Protein AF-A0A967TLG8-F1 (afdb_monomer)

Nearest PDB structures (foldseek):
  5bt9-assembly3_C  TM=8.443E-01  e=5.517E-02  Brucella canis ATCC 23365
  5tgd-assembly1_B  TM=8.489E-01  e=8.936E-02  Brucella suis 92/29
  7nm8-assembly1_AAA  TM=8.509E-01  e=2.042E-01  Streptomyces albus
  6gck-assembly1_C  TM=8.333E-01  e=3.088E-01  Trypanosoma brucei brucei
  3un1-assembly1_A  TM=8.364E-01  e=4.668E-01  Sinorhizobium meliloti

Mean predicted aligned error: 3.2 Å

Structure (mmCIF, N/CA/C/O backbone):
data_AF-A0A967TLG8-F1
#
_entry.id   AF-A0A967TLG8-F1
#
loop_
_atom_site.group_PDB
_atom_site.id
_atom_site.type_symbol
_atom_site.label_atom_id
_atom_site.label_alt_id
_atom_site.label_comp_id
_atom_site.label_asym_id
_atom_site.label_entity_id
_atom_site.label_seq_id
_atom_site.pdbx_PDB_ins_code
_atom_site.Cartn_x
_atom_site.Cartn_y
_atom_site.Cartn_z
_atom_site.occupancy
_atom_site.B_iso_or_equiv
_atom_site.auth_seq_id
_atom_site.auth_comp_id
_atom_site.auth_asym_id
_atom_site.auth_atom_id
_atom_site.pdbx_PDB_model_num
ATOM 1 N N . CYS A 1 1 ? 2.361 10.052 -1.720 1.00 84.31 1 CYS A N 1
ATOM 2 C CA . CYS A 1 1 ? 1.093 10.815 -1.828 1.00 84.31 1 CYS A CA 1
ATOM 3 C C . CYS A 1 1 ? 0.406 10.924 -0.466 1.00 84.31 1 CYS A C 1
ATOM 5 O O . CYS A 1 1 ? 0.373 9.930 0.255 1.00 84.31 1 CYS A O 1
ATOM 7 N N . ILE A 1 2 ? -0.172 12.089 -0.139 1.00 95.88 2 ILE A N 1
ATOM 8 C CA . ILE A 1 2 ? -0.864 12.361 1.142 1.00 95.88 2 ILE A CA 1
ATOM 9 C C . ILE A 1 2 ? -2.019 11.378 1.386 1.00 95.88 2 ILE A C 1
ATOM 11 O O . ILE A 1 2 ? -2.147 10.828 2.476 1.00 95.88 2 ILE A O 1
ATOM 15 N N . SER A 1 3 ? -2.813 11.082 0.353 1.00 98.00 3 SER A N 1
ATOM 16 C CA . SER A 1 3 ? -3.979 10.194 0.463 1.00 98.00 3 SER A CA 1
ATOM 17 C C . SER A 1 3 ? -3.635 8.793 0.986 1.00 98.00 3 SER A C 1
ATOM 19 O O . SER A 1 3 ? -4.312 8.280 1.874 1.00 98.00 3 SER A O 1
ATOM 21 N N . LYS A 1 4 ? -2.553 8.173 0.498 1.00 96.88 4 LYS A N 1
ATOM 22 C CA . LYS A 1 4 ? -2.133 6.826 0.929 1.00 96.88 4 LYS A CA 1
ATOM 23 C C . LYS A 1 4 ? -1.526 6.815 2.335 1.00 96.88 4 LYS A C 1
ATOM 25 O O . LYS A 1 4 ? -1.768 5.869 3.078 1.00 96.88 4 LYS A O 1
ATOM 30 N N . ALA A 1 5 ? -0.825 7.878 2.736 1.00 97.88 5 ALA A N 1
ATOM 31 C CA . ALA A 1 5 ? -0.402 8.042 4.129 1.00 97.88 5 ALA A CA 1
ATOM 32 C C . ALA A 1 5 ? -1.620 8.119 5.070 1.00 97.88 5 ALA A C 1
ATOM 34 O O . ALA A 1 5 ? -1.627 7.486 6.127 1.00 97.88 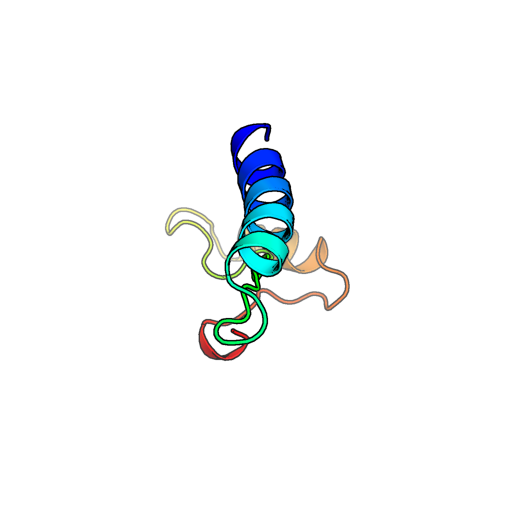5 ALA A O 1
ATOM 35 N N . GLY A 1 6 ? -2.686 8.801 4.633 1.00 98.19 6 GLY A N 1
ATOM 36 C CA . GLY A 1 6 ? -3.983 8.803 5.308 1.00 98.19 6 GLY A CA 1
ATOM 37 C C . GLY A 1 6 ? -4.565 7.398 5.479 1.00 98.19 6 GLY A C 1
ATOM 38 O O . GLY A 1 6 ? -4.959 7.042 6.584 1.00 98.19 6 GLY A O 1
ATOM 39 N N . VAL A 1 7 ? -4.549 6.558 4.437 1.00 98.31 7 VAL A N 1
ATOM 40 C CA . VAL A 1 7 ? -5.016 5.157 4.529 1.00 98.31 7 VAL A CA 1
ATOM 41 C C . VAL A 1 7 ? -4.235 4.362 5.581 1.00 98.31 7 VAL A C 1
ATOM 43 O O . VAL A 1 7 ? -4.843 3.647 6.379 1.00 98.31 7 VAL A O 1
ATOM 46 N N . VAL A 1 8 ? -2.909 4.513 5.641 1.00 98.25 8 VAL A N 1
ATOM 47 C CA . VAL A 1 8 ? -2.074 3.843 6.658 1.00 98.25 8 VAL A CA 1
ATOM 48 C C . VAL A 1 8 ? -2.435 4.314 8.069 1.00 98.25 8 VAL A C 1
ATOM 50 O O . VAL A 1 8 ? -2.591 3.492 8.975 1.00 98.25 8 VAL A O 1
ATOM 53 N N . ALA A 1 9 ? -2.604 5.624 8.265 1.00 98.50 9 ALA A N 1
ATOM 54 C CA . ALA A 1 9 ? -2.996 6.185 9.555 1.00 98.50 9 ALA A CA 1
ATOM 55 C C . ALA A 1 9 ? -4.394 5.709 9.983 1.00 98.50 9 ALA A C 1
ATOM 57 O O . ALA A 1 9 ? -4.562 5.211 11.098 1.00 98.50 9 ALA A O 1
ATOM 58 N N . MET A 1 10 ? -5.376 5.781 9.080 1.00 98.56 10 MET A N 1
ATOM 59 C CA . MET A 1 10 ? -6.743 5.318 9.327 1.00 98.56 10 MET A CA 1
ATOM 60 C C . MET A 1 10 ? -6.786 3.826 9.651 1.00 98.56 10 MET A C 1
ATOM 62 O O . MET A 1 10 ? -7.470 3.446 10.593 1.00 98.56 10 MET A O 1
ATOM 66 N N . THR A 1 11 ? -6.011 2.991 8.951 1.00 98.69 11 THR A N 1
ATOM 67 C CA . THR A 1 11 ? -5.917 1.547 9.236 1.00 98.69 11 THR A CA 1
ATOM 68 C C . THR A 1 11 ? -5.558 1.296 10.702 1.00 98.69 11 THR A C 1
ATOM 70 O O . THR A 1 11 ? -6.222 0.512 11.378 1.00 98.69 11 THR A O 1
ATOM 73 N N . ARG A 1 12 ? -4.560 2.017 11.231 1.00 98.56 12 ARG A N 1
ATOM 74 C CA . ARG A 1 12 ? -4.125 1.897 12.634 1.00 98.56 12 ARG A CA 1
ATOM 75 C C . ARG A 1 12 ? -5.174 2.412 13.622 1.00 98.56 12 ARG A C 1
ATOM 77 O O . ARG A 1 12 ? -5.406 1.775 14.647 1.00 98.56 12 ARG A O 1
ATOM 84 N N . VAL A 1 13 ? -5.802 3.552 13.329 1.00 98.75 13 VAL A N 1
ATOM 85 C CA . VAL A 1 13 ? -6.843 4.139 14.193 1.00 98.75 13 VAL A CA 1
ATOM 86 C C . VAL A 1 13 ? -8.072 3.233 14.251 1.00 98.75 13 VAL A C 1
ATOM 88 O O . VAL A 1 13 ? -8.542 2.912 15.342 1.00 98.75 13 VAL A O 1
ATOM 91 N N . LEU A 1 14 ? -8.547 2.758 13.099 1.00 98.81 14 LEU A N 1
ATOM 92 C CA . LEU A 1 14 ? -9.706 1.873 13.002 1.00 98.81 14 LEU A CA 1
ATOM 93 C C . LEU A 1 14 ? -9.443 0.513 13.656 1.00 98.81 14 LEU A C 1
ATOM 95 O O . LEU A 1 14 ? -10.320 0.007 14.352 1.00 98.81 14 LEU A O 1
ATOM 99 N N . ALA A 1 15 ? -8.235 -0.046 13.516 1.00 98.81 15 ALA A N 1
ATOM 100 C CA . ALA A 1 15 ? -7.861 -1.280 14.210 1.00 98.81 15 ALA A CA 1
ATOM 101 C C . ALA A 1 15 ? -8.018 -1.158 15.734 1.00 98.81 15 ALA A C 1
ATOM 103 O O . ALA A 1 15 ? -8.512 -2.082 16.372 1.00 98.81 15 ALA A O 1
ATOM 104 N N . ARG A 1 16 ? -7.639 -0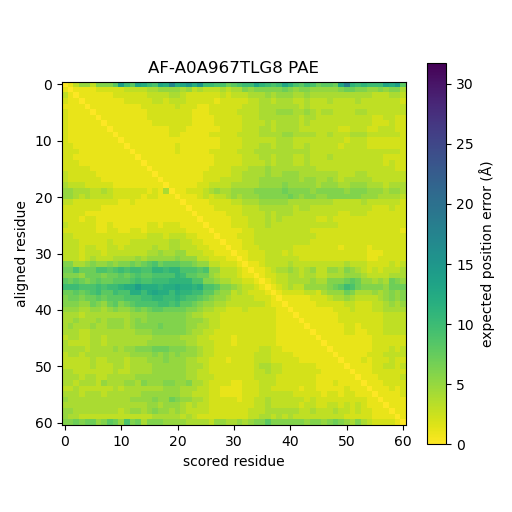.013 16.322 1.00 98.56 16 ARG A N 1
ATOM 105 C CA . ARG A 1 16 ? -7.819 0.237 17.763 1.00 98.56 16 ARG A CA 1
ATOM 106 C C . ARG A 1 16 ? -9.280 0.484 18.130 1.00 98.56 16 ARG A C 1
ATOM 108 O O . ARG A 1 16 ? -9.725 -0.003 19.160 1.00 98.56 16 ARG A O 1
ATOM 115 N N . ALA A 1 17 ? -10.007 1.234 17.304 1.00 98.69 17 ALA A N 1
ATOM 116 C CA . ALA A 1 17 ? -11.389 1.617 17.582 1.00 98.69 17 ALA A CA 1
ATOM 117 C C . ALA A 1 17 ? -12.372 0.435 17.528 1.00 98.69 17 ALA A C 1
ATOM 119 O O . ALA A 1 17 ? -13.372 0.446 18.238 1.00 98.69 17 ALA A O 1
ATOM 120 N N . LEU A 1 18 ? -12.098 -0.574 16.694 1.00 98.69 18 LEU A N 1
ATOM 121 C CA . LEU A 1 18 ? -13.002 -1.710 16.473 1.00 98.69 18 LEU A CA 1
ATOM 122 C C . LEU A 1 18 ? -12.566 -3.002 17.194 1.00 98.69 18 LEU A C 1
ATOM 124 O O . LEU A 1 18 ? -13.229 -4.041 17.090 1.00 98.69 18 LEU A O 1
ATOM 128 N N . ALA A 1 19 ? -11.456 -2.953 17.932 1.00 97.62 19 ALA A N 1
ATOM 129 C CA . ALA A 1 19 ? -10.975 -4.070 18.734 1.00 97.62 19 ALA A CA 1
ATOM 130 C C . ALA A 1 19 ? -11.916 -4.374 19.924 1.00 97.62 19 ALA A C 1
ATOM 132 O O . ALA A 1 19 ? -12.590 -3.476 20.427 1.00 97.62 19 ALA A O 1
ATOM 133 N N . PRO A 1 20 ? -11.962 -5.633 20.411 1.00 97.75 20 PRO A N 1
ATOM 134 C CA . PRO A 1 20 ? -11.249 -6.814 19.905 1.00 97.75 20 PRO A CA 1
ATOM 135 C C . PRO A 1 20 ? -11.985 -7.532 18.763 1.00 97.75 20 PRO A C 1
ATOM 137 O O . PRO A 1 20 ? -11.443 -8.457 18.165 1.00 97.75 20 PRO A O 1
ATOM 140 N N . ARG A 1 21 ? -13.231 -7.138 18.472 1.00 98.56 21 ARG A N 1
ATOM 141 C CA . ARG A 1 21 ? -14.117 -7.881 17.566 1.00 98.56 21 ARG A CA 1
ATOM 142 C C . ARG A 1 21 ? -13.671 -7.836 16.110 1.00 98.56 21 ARG A C 1
ATOM 144 O O . ARG A 1 21 ? -13.906 -8.799 15.387 1.00 98.56 21 ARG A O 1
ATOM 151 N N . ILE A 1 22 ? -13.079 -6.727 15.669 1.00 98.31 22 ILE A N 1
ATOM 152 C CA . ILE A 1 22 ? -12.706 -6.521 14.268 1.00 98.31 22 ILE A CA 1
ATOM 153 C C . ILE A 1 22 ? -11.231 -6.129 14.192 1.00 98.31 22 ILE A C 1
ATOM 155 O O . ILE A 1 22 ? -10.772 -5.224 14.885 1.00 98.31 22 ILE A O 1
ATOM 159 N N . ARG A 1 23 ? -10.493 -6.807 13.307 1.00 98.56 23 ARG A N 1
ATOM 160 C CA . ARG A 1 23 ? -9.123 -6.448 12.920 1.00 98.56 23 ARG A CA 1
ATOM 161 C C . ARG A 1 23 ? -9.164 -5.648 11.626 1.00 98.56 23 ARG A C 1
ATOM 163 O O . ARG A 1 23 ? -9.938 -5.975 10.731 1.00 98.56 23 ARG A O 1
ATOM 170 N N . VAL A 1 24 ? -8.292 -4.654 11.505 1.00 98.56 24 VAL A N 1
ATOM 171 C CA . VAL A 1 24 ? -8.166 -3.834 10.294 1.00 98.56 24 VAL A CA 1
ATOM 172 C C . VAL A 1 24 ? -6.718 -3.889 9.819 1.00 98.56 24 VAL A C 1
ATOM 174 O O . VAL A 1 24 ? -5.805 -3.622 10.595 1.00 98.56 24 VAL A O 1
ATOM 177 N N . ASN A 1 25 ? -6.517 -4.258 8.554 1.00 98.31 25 ASN A N 1
ATOM 178 C CA . ASN A 1 25 ? -5.213 -4.342 7.894 1.00 98.31 25 ASN A CA 1
ATOM 179 C C . ASN A 1 25 ? -5.285 -3.651 6.530 1.00 98.31 25 ASN A C 1
ATOM 181 O O . ASN A 1 25 ? -6.372 -3.435 5.996 1.00 98.31 25 ASN A O 1
ATOM 185 N N . ALA A 1 26 ? -4.125 -3.344 5.959 1.00 98.00 26 ALA A N 1
ATOM 186 C CA . ALA A 1 26 ? -4.010 -2.813 4.610 1.00 98.00 26 ALA A CA 1
ATOM 187 C C . ALA A 1 26 ? -2.878 -3.524 3.865 1.00 98.00 26 ALA A C 1
ATOM 189 O O . ALA A 1 26 ? -1.851 -3.848 4.461 1.00 98.00 26 ALA A O 1
ATOM 190 N N . VAL A 1 27 ? -3.066 -3.720 2.562 1.00 96.81 27 VAL A N 1
ATOM 191 C CA . VAL A 1 27 ? -2.032 -4.192 1.635 1.00 96.81 27 VAL A CA 1
ATOM 192 C C . VAL A 1 27 ? -1.569 -2.998 0.805 1.00 96.81 27 VAL A C 1
ATOM 194 O O . VAL A 1 27 ? -2.391 -2.190 0.368 1.00 96.81 27 VAL A O 1
ATOM 197 N N . ALA A 1 28 ? -0.257 -2.870 0.605 1.00 95.25 28 ALA A N 1
ATOM 198 C CA . ALA A 1 28 ? 0.349 -1.857 -0.254 1.00 95.25 28 ALA A CA 1
ATOM 199 C C . ALA A 1 28 ? 1.006 -2.547 -1.463 1.00 95.25 28 ALA A C 1
ATOM 201 O O . ALA A 1 28 ? 2.176 -2.923 -1.376 1.00 95.25 28 ALA A O 1
ATOM 202 N N . PRO A 1 29 ? 0.267 -2.756 -2.569 1.00 94.50 29 PRO A N 1
ATOM 203 C CA . PRO A 1 29 ? 0.812 -3.394 -3.759 1.00 94.50 29 PRO A CA 1
ATOM 204 C C . PRO A 1 29 ? 1.935 -2.567 -4.384 1.00 94.50 29 PRO A C 1
ATOM 206 O O . PRO A 1 29 ? 1.853 -1.337 -4.441 1.00 94.50 29 PRO A O 1
ATOM 209 N N . GLY A 1 30 ? 2.954 -3.260 -4.891 1.00 93.38 30 GLY A N 1
ATOM 210 C CA . GLY A 1 30 ? 3.901 -2.692 -5.848 1.00 93.38 30 GLY A CA 1
ATOM 211 C C . GLY A 1 30 ? 3.295 -2.598 -7.258 1.00 93.38 30 GLY A C 1
ATOM 212 O O . GLY A 1 30 ? 2.078 -2.701 -7.423 1.00 93.38 30 GLY A O 1
ATOM 213 N N . PRO A 1 31 ? 4.124 -2.427 -8.297 1.00 94.31 31 PRO A N 1
ATOM 214 C CA . PRO A 1 31 ? 3.669 -2.499 -9.683 1.00 94.31 31 PRO A CA 1
ATOM 215 C C . PRO A 1 31 ? 3.113 -3.897 -10.007 1.00 94.31 31 PRO A C 1
ATOM 217 O O . PRO A 1 31 ? 3.840 -4.884 -9.912 1.00 94.31 31 PRO A O 1
ATOM 220 N N . VAL A 1 32 ? 1.829 -3.982 -10.373 1.00 94.31 32 VAL A N 1
ATOM 221 C CA . VAL A 1 32 ? 1.132 -5.243 -10.710 1.00 94.31 32 VAL A CA 1
ATO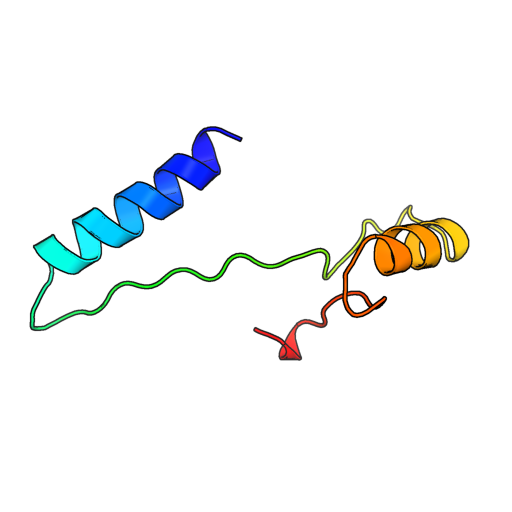M 222 C C . VAL A 1 32 ? 0.630 -5.195 -12.151 1.00 94.31 32 VAL A C 1
ATOM 224 O O . VAL A 1 32 ? 1.126 -5.915 -13.010 1.00 94.31 32 VAL A O 1
ATOM 227 N N . LEU A 1 33 ? -0.314 -4.294 -12.433 1.00 90.88 33 LEU A N 1
ATOM 228 C CA . LEU A 1 33 ? -0.882 -4.095 -13.762 1.00 90.88 33 LEU A CA 1
ATOM 229 C C . LEU A 1 33 ? -0.382 -2.757 -14.333 1.00 90.88 33 LEU A C 1
ATOM 231 O O . LEU A 1 33 ? -0.848 -1.707 -13.885 1.00 90.88 33 LEU A O 1
ATOM 235 N N . PRO A 1 34 ? 0.600 -2.766 -15.252 1.00 88.12 34 PRO A N 1
ATOM 236 C CA . PRO A 1 34 ? 1.036 -1.555 -15.935 1.00 88.12 34 PRO A CA 1
ATOM 237 C C . PRO A 1 34 ? -0.030 -1.073 -16.938 1.00 88.12 34 PRO A C 1
ATOM 239 O O . PRO A 1 34 ? -0.862 -1.881 -17.353 1.00 88.12 34 PRO A O 1
ATOM 242 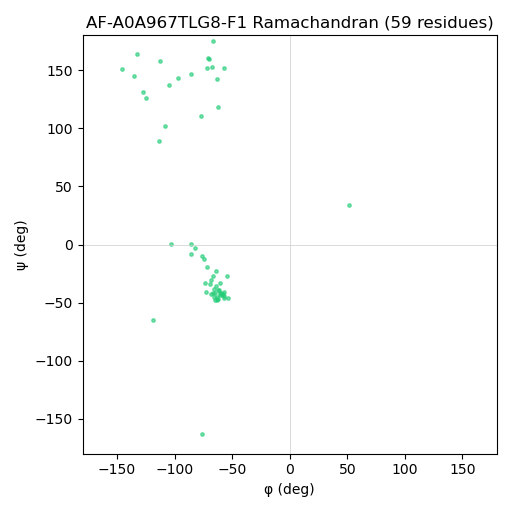N N . PRO A 1 35 ? 0.007 0.208 -17.352 1.00 90.69 35 PRO A N 1
ATOM 243 C CA . PRO A 1 35 ? -0.860 0.727 -18.411 1.00 90.69 35 PRO A CA 1
ATOM 244 C C . PRO A 1 35 ? -0.710 -0.056 -19.722 1.00 90.69 35 PRO A C 1
ATOM 246 O O . PRO A 1 35 ? 0.361 -0.604 -20.009 1.00 90.69 35 PRO A O 1
ATOM 249 N N . ASP A 1 36 ? -1.769 -0.088 -20.528 1.00 89.38 36 ASP A N 1
ATOM 250 C CA . ASP A 1 36 ? -1.788 -0.830 -21.794 1.00 89.38 36 ASP A CA 1
ATOM 251 C C . ASP A 1 36 ? -0.827 -0.229 -22.829 1.00 89.38 36 ASP A C 1
ATOM 253 O O . ASP A 1 36 ? -0.280 -0.949 -23.663 1.00 89.38 36 ASP A O 1
ATOM 257 N N . GLU A 1 37 ? -0.549 1.071 -22.725 1.00 92.69 37 GLU A N 1
ATOM 258 C CA . GLU A 1 37 ? 0.380 1.805 -23.584 1.00 92.69 37 GLU A CA 1
ATOM 259 C C . GLU A 1 37 ? 1.851 1.494 -23.271 1.00 92.69 37 GLU A C 1
ATOM 261 O O . GLU A 1 37 ? 2.737 1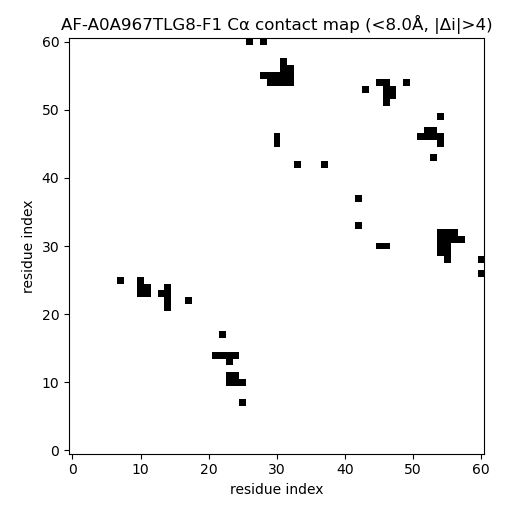.865 -24.043 1.00 92.69 37 GLU A O 1
ATOM 266 N N . LEU A 1 38 ? 2.132 0.829 -22.142 1.00 92.12 38 LEU A N 1
ATOM 267 C CA . LEU A 1 38 ? 3.490 0.456 -21.770 1.00 92.12 38 LEU A CA 1
ATOM 268 C C . LEU A 1 38 ? 3.937 -0.765 -22.578 1.00 92.12 38 LEU A C 1
ATOM 270 O O . LEU A 1 38 ? 3.458 -1.889 -22.370 1.00 92.12 38 LEU A O 1
ATOM 274 N N . ASP A 1 39 ? 4.889 -0.526 -23.475 1.00 93.50 39 ASP A N 1
ATOM 275 C CA . ASP A 1 39 ? 5.491 -1.553 -24.311 1.00 93.50 39 ASP A CA 1
ATOM 276 C C . ASP A 1 39 ? 6.323 -2.562 -23.498 1.00 93.50 39 ASP A C 1
ATOM 278 O O . ASP A 1 39 ? 6.495 -2.474 -22.277 1.00 93.50 39 ASP A O 1
ATOM 282 N N . ARG A 1 40 ? 6.830 -3.589 -24.183 1.00 91.62 40 ARG A N 1
ATOM 283 C CA . ARG A 1 40 ? 7.583 -4.664 -23.531 1.00 91.62 40 ARG A CA 1
ATOM 284 C C . ARG A 1 40 ? 8.860 -4.160 -22.854 1.00 91.62 40 ARG A C 1
ATOM 286 O O . ARG A 1 40 ? 9.154 -4.612 -21.751 1.00 91.62 40 ARG A O 1
ATOM 293 N N . ALA A 1 41 ? 9.571 -3.219 -23.473 1.00 94.94 41 ALA A N 1
ATOM 294 C CA . ALA A 1 41 ? 10.789 -2.649 -22.908 1.00 94.94 41 ALA A CA 1
ATOM 295 C C . ALA A 1 41 ? 10.490 -1.856 -21.625 1.00 94.94 41 ALA A C 1
ATOM 297 O O . ALA A 1 41 ? 11.137 -2.078 -20.603 1.00 94.94 41 ALA A O 1
ATOM 298 N N . GLY A 1 42 ? 9.447 -1.022 -21.630 1.00 95.12 42 GLY A N 1
ATOM 299 C CA . GLY A 1 42 ? 9.014 -0.272 -20.453 1.00 95.12 42 GLY A CA 1
ATOM 300 C C . GLY A 1 42 ? 8.527 -1.175 -19.318 1.00 95.12 42 GLY A C 1
ATOM 301 O O . GLY A 1 42 ? 8.789 -0.903 -18.145 1.00 95.12 42 GLY A O 1
ATOM 302 N N . ARG A 1 43 ? 7.868 -2.297 -19.637 1.00 93.62 43 ARG A N 1
ATOM 303 C CA . ARG A 1 43 ? 7.490 -3.312 -18.635 1.00 93.62 43 ARG A CA 1
ATOM 304 C C . ARG A 1 43 ? 8.710 -3.976 -17.999 1.00 93.62 43 ARG A C 1
ATOM 306 O O . ARG A 1 43 ? 8.711 -4.199 -16.789 1.00 93.62 43 ARG A O 1
ATOM 313 N N . GLU A 1 44 ? 9.728 -4.292 -18.795 1.00 94.94 44 GLU A N 1
ATOM 314 C CA . GLU A 1 44 ? 10.986 -4.878 -18.317 1.00 94.94 44 GLU A CA 1
ATOM 315 C C . GLU A 1 44 ? 11.778 -3.892 -17.451 1.00 94.94 44 GLU A C 1
ATOM 317 O O . GLU A 1 44 ? 12.268 -4.270 -16.385 1.00 94.94 44 GLU A O 1
ATOM 322 N N . GLU A 1 45 ? 11.828 -2.620 -17.846 1.00 96.06 45 GLU A N 1
ATOM 323 C CA . GLU A 1 45 ? 12.447 -1.557 -17.054 1.00 96.06 45 GLU A CA 1
ATOM 324 C C . GLU A 1 45 ? 11.724 -1.368 -15.714 1.00 96.06 45 GLU A C 1
ATOM 326 O O . GLU A 1 45 ? 12.357 -1.377 -14.655 1.00 96.06 45 GLU A O 1
ATOM 331 N N . LEU A 1 46 ? 10.388 -1.302 -15.729 1.00 95.12 46 LEU A N 1
ATOM 332 C CA . LEU A 1 46 ? 9.589 -1.203 -14.509 1.00 95.12 46 LEU A CA 1
ATOM 333 C C . LEU A 1 46 ? 9.812 -2.412 -13.593 1.00 95.12 46 LEU A C 1
ATOM 335 O O . LEU A 1 46 ? 9.997 -2.242 -12.386 1.00 95.12 46 LEU A O 1
ATOM 339 N N . ALA A 1 47 ? 9.849 -3.625 -14.151 1.00 95.88 47 ALA A N 1
ATOM 340 C CA . ALA A 1 47 ? 10.154 -4.832 -13.391 1.00 95.88 47 ALA A CA 1
ATOM 341 C C . ALA A 1 47 ? 11.545 -4.750 -12.744 1.00 95.88 47 ALA A C 1
ATOM 343 O O . ALA A 1 47 ? 11.680 -5.095 -11.567 1.00 95.88 47 ALA A O 1
ATOM 344 N N . ALA A 1 48 ? 12.548 -4.236 -13.462 1.00 97.12 48 ALA A N 1
ATOM 345 C CA . ALA A 1 48 ? 13.917 -4.084 -12.972 1.00 97.12 48 ALA A CA 1
ATOM 346 C C . ALA A 1 48 ? 14.048 -3.110 -11.785 1.00 97.12 48 ALA A C 1
ATOM 348 O O . ALA A 1 48 ? 14.984 -3.249 -10.997 1.00 97.12 48 ALA A O 1
ATOM 349 N N . THR A 1 49 ? 13.103 -2.177 -11.605 1.00 96.50 49 THR A N 1
ATOM 350 C CA . THR A 1 49 ? 13.069 -1.292 -10.420 1.00 96.50 49 THR A CA 1
ATOM 351 C C . THR A 1 49 ? 12.650 -2.009 -9.132 1.00 96.50 49 THR A C 1
ATOM 353 O O . THR A 1 49 ? 12.903 -1.520 -8.030 1.00 96.50 49 THR A O 1
ATOM 356 N N . THR A 1 50 ? 12.005 -3.172 -9.244 1.00 96.25 50 THR A N 1
ATOM 357 C CA . THR A 1 50 ? 11.568 -3.963 -8.090 1.00 96.25 50 THR A CA 1
ATOM 358 C C . THR A 1 50 ? 12.692 -4.874 -7.592 1.00 96.25 50 THR A C 1
ATOM 360 O O . THR A 1 50 ? 13.466 -5.420 -8.378 1.00 96.25 50 THR A O 1
ATOM 363 N N . ALA A 1 51 ? 12.756 -5.123 -6.280 1.0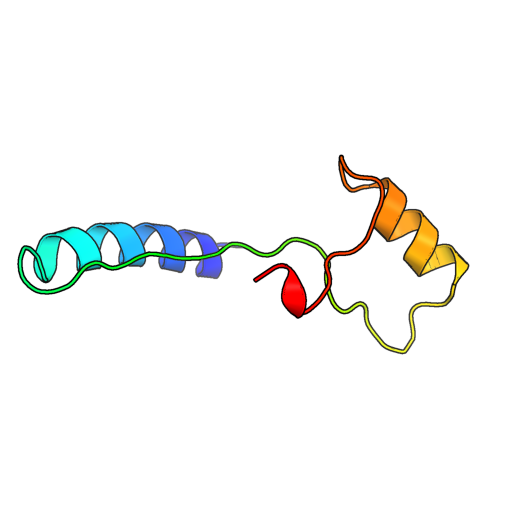0 97.06 51 ALA A N 1
ATOM 364 C CA . ALA A 1 51 ? 13.782 -5.995 -5.696 1.00 97.06 51 ALA A CA 1
ATOM 365 C C . ALA A 1 51 ? 13.738 -7.438 -6.242 1.00 97.06 51 ALA A C 1
ATOM 367 O O . ALA A 1 51 ? 14.778 -8.074 -6.392 1.00 97.06 51 ALA A O 1
ATOM 368 N N . LEU A 1 52 ? 12.542 -7.940 -6.570 1.00 96.19 52 LEU A N 1
ATOM 369 C CA . LEU A 1 52 ? 12.342 -9.277 -7.143 1.00 96.19 52 LEU A CA 1
ATOM 370 C C . LEU A 1 52 ? 12.491 -9.314 -8.672 1.00 96.19 52 LEU A C 1
ATOM 372 O O . LEU A 1 52 ? 12.317 -10.377 -9.262 1.00 96.19 52 LEU A O 1
ATOM 376 N N . ARG A 1 53 ? 12.795 -8.175 -9.313 1.00 96.62 53 ARG A N 1
ATOM 377 C CA . ARG A 1 53 ? 12.932 -8.028 -10.771 1.00 96.62 53 ARG A CA 1
ATOM 378 C C . ARG A 1 53 ? 11.740 -8.580 -11.564 1.00 96.62 53 ARG A C 1
ATOM 380 O O . ARG A 1 53 ? 11.906 -9.108 -12.661 1.00 96.62 53 ARG A O 1
ATOM 387 N N . ARG A 1 54 ? 10.535 -8.471 -11.001 1.00 94.94 54 ARG A N 1
ATOM 388 C CA . ARG A 1 54 ? 9.278 -8.902 -11.624 1.00 94.94 54 ARG A CA 1
ATOM 389 C C . ARG A 1 54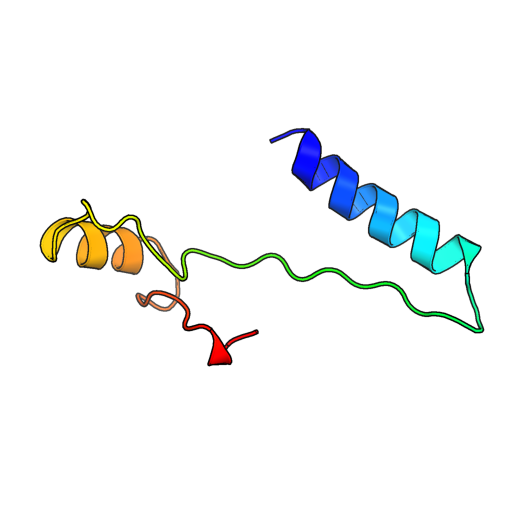 ? 8.142 -7.969 -11.234 1.00 94.94 54 ARG A C 1
ATOM 391 O O . ARG A 1 54 ? 8.129 -7.432 -10.129 1.00 94.94 54 ARG A O 1
ATOM 398 N N . LEU A 1 55 ? 7.159 -7.839 -12.116 1.00 95.44 55 LEU A N 1
ATOM 399 C CA . LEU A 1 55 ? 5.870 -7.261 -11.747 1.00 95.44 55 LEU A CA 1
ATOM 400 C C . LEU A 1 55 ? 5.105 -8.251 -10.856 1.00 95.44 55 LEU A C 1
ATOM 402 O O . LEU A 1 55 ? 5.302 -9.471 -10.935 1.00 95.44 55 LEU A O 1
ATOM 406 N N . GLY A 1 56 ? 4.253 -7.719 -9.988 1.00 94.69 56 GLY A N 1
ATOM 407 C CA . GLY A 1 56 ? 3.300 -8.537 -9.251 1.00 94.69 56 GLY A CA 1
ATOM 408 C C . GLY A 1 56 ? 2.208 -9.079 -10.173 1.00 94.69 56 GLY A C 1
ATOM 409 O O . GLY A 1 56 ? 1.951 -8.536 -11.247 1.00 94.69 56 GLY A O 1
ATOM 410 N N . ALA A 1 57 ? 1.542 -10.136 -9.734 1.00 94.06 57 ALA A N 1
ATOM 411 C CA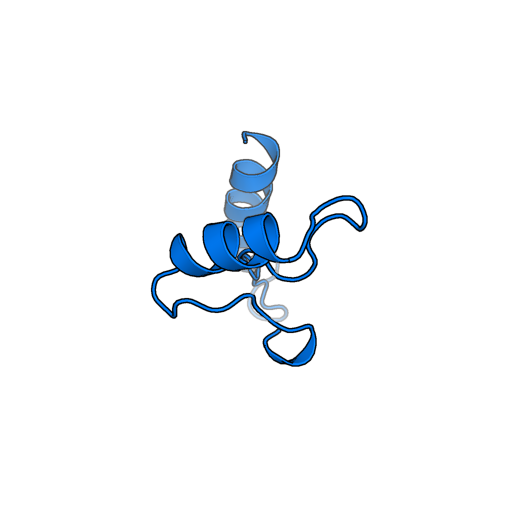 . ALA A 1 57 ? 0.346 -10.680 -10.358 1.00 94.06 57 ALA A CA 1
ATOM 412 C C . ALA A 1 57 ? -0.866 -10.478 -9.435 1.00 94.06 57 ALA A C 1
ATOM 414 O O . ALA A 1 57 ? -0.695 -10.371 -8.220 1.00 94.06 57 ALA A O 1
ATOM 415 N N . PRO A 1 58 ? -2.104 -10.483 -9.963 1.00 93.38 58 PRO A N 1
ATOM 416 C CA . PRO A 1 58 ? -3.304 -10.457 -9.127 1.00 93.38 58 PRO A CA 1
ATOM 417 C C . PRO A 1 58 ? -3.351 -11.571 -8.072 1.00 93.38 58 PRO A C 1
ATOM 419 O O . PRO A 1 58 ? -3.961 -11.383 -7.033 1.00 93.38 58 PRO A O 1
ATOM 422 N N . SER A 1 59 ? -2.688 -12.706 -8.318 1.00 95.25 59 SER A N 1
ATOM 423 C CA . SER A 1 59 ? -2.582 -13.825 -7.374 1.00 95.25 59 SER A CA 1
ATOM 424 C C . SER A 1 59 ? -1.586 -13.608 -6.226 1.00 95.25 59 SER A C 1
ATOM 426 O O . SER A 1 59 ? -1.531 -14.441 -5.329 1.00 95.25 59 SER A O 1
ATOM 428 N N . ASP A 1 60 ? -0.759 -12.554 -6.265 1.00 93.62 60 ASP A N 1
ATOM 429 C CA . ASP A 1 60 ? 0.190 -12.218 -5.186 1.00 93.62 60 ASP A CA 1
ATOM 430 C C . ASP A 1 60 ? -0.481 -11.441 -4.023 1.00 93.62 60 ASP A C 1
ATOM 432 O O . ASP A 1 60 ? 0.191 -11.110 -3.042 1.00 93.62 60 ASP A O 1
ATOM 436 N N . ILE A 1 61 ? -1.773 -11.106 -4.136 1.00 89.38 61 ILE A N 1
ATOM 437 C CA . ILE A 1 61 ? -2.565 -10.331 -3.161 1.00 89.38 61 ILE A CA 1
ATOM 438 C C . ILE A 1 61 ? -3.766 -11.163 -2.719 1.00 89.38 61 ILE A C 1
ATOM 440 O O . ILE A 1 61 ? -4.039 -11.170 -1.497 1.00 89.38 61 ILE A O 1
#

pLDDT: mean 95.63, std 3.05, range [84.31, 98.81]

Radius of gyration: 16.12 Å; Cα contacts (8 Å, |Δi|>4): 39; chains: 1; bounding box: 28×26×44 Å

Solvent-accessible surface area (backbone atoms only — not comparable to full-atom values): 3923 Å² total; per-residue (Å²): 112,72,69,61,54,46,52,57,52,48,33,57,53,49,25,64,72,41,51,89,86,42,86,53,81,84,85,83,82,73,69,49,82,76,63,88,87,56,48,72,68,57,50,52,54,56,12,59,76,36,95,82,55,48,61,45,54,85,87,80,111

Foldseek 3Di:
DV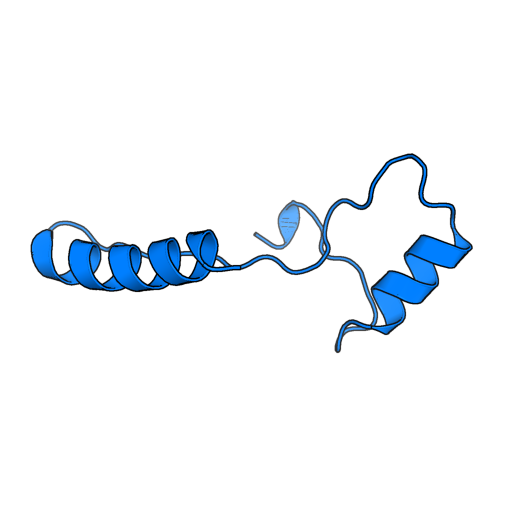VVVVVVVVQVVVQVVPPDVDHGDDDDADAADDDPPQDPVNQQVSLCVDPNSHHHYPVVD

Secondary structure (DSSP, 8-state):
-HHHHHHHHHHHHHHHHTTTT---------S-S--TT--HHHHHHHHHTSTTSS---GGG-

Sequence (61 aa):
CISKAGVVAMTRVLARALAPRIRVNAVAPGPVLPPDELDRAGREELAATTALRRLGAPSDI